Protein AF-A0A0D1JL36-F1 (afdb_monomer_lite)

Radius of gyration: 15.07 Å; chains: 1; bounding box: 44×37×33 Å

pLDDT: mean 93.98, std 7.3, range [47.62, 98.19]

Foldseek 3Di:
DDQVQWDWDDDPAWTWIWGKDFDADPVRHGPPDIDTDTPDTHRDPVVNLVVQLVVQLVPPPDPDPVSSVVSSVVSVVSSVVVVVVVVVVVD

Organism: Bacillus subtilis (NCBI:txid1423)

Secondary structure (DSSP, 8-state):
-EETTEEEEE-SS-EEEEEEEEEE-TTS-EEEEEEEEEEEEESSHHHHHHHHHHHHHHH----SHHHHHHHHHHHHHHHHHHHHHHHHHT-

Sequence (91 aa):
MHIGKYRITSDPMNVILSVSYEKQDKEGNPTGQIDYKPIGYFRDLEAACIRILNTEILTGHANTFEELKALIQQTKQMITAAIREASHASK

Structure (mmCIF, N/CA/C/O backbone):
data_AF-A0A0D1JL36-F1
#
_entry.id   AF-A0A0D1JL36-F1
#
loop_
_atom_site.group_PDB
_atom_site.id
_atom_site.type_symbol
_atom_site.label_atom_id
_atom_site.label_alt_id
_atom_site.label_comp_id
_atom_site.label_asym_id
_atom_site.label_entity_id
_atom_site.label_seq_id
_atom_site.pdbx_PDB_ins_code
_atom_site.Cartn_x
_atom_site.Cartn_y
_atom_site.Cartn_z
_atom_site.occupancy
_atom_site.B_iso_or_equiv
_atom_site.auth_seq_id
_atom_site.auth_comp_id
_atom_site.auth_asym_id
_atom_site.auth_atom_id
_atom_site.pdbx_PDB_model_num
ATOM 1 N N . MET A 1 1 ? 8.102 -5.524 -1.224 1.00 92.00 1 MET A N 1
ATOM 2 C CA . MET A 1 1 ? 8.073 -4.750 0.038 1.00 92.00 1 MET A CA 1
ATOM 3 C C . MET A 1 1 ? 6.632 -4.647 0.528 1.00 92.00 1 MET A C 1
ATOM 5 O O . MET A 1 1 ? 5.751 -4.485 -0.309 1.00 92.00 1 MET A O 1
ATOM 9 N N . HIS A 1 2 ? 6.382 -4.759 1.833 1.00 94.62 2 HIS A N 1
ATOM 10 C CA . HIS A 1 2 ? 5.045 -4.591 2.423 1.00 94.62 2 HIS A CA 1
ATOM 11 C C . HIS A 1 2 ? 4.998 -3.317 3.270 1.00 94.62 2 HIS A C 1
ATOM 13 O O . HIS A 1 2 ? 5.978 -2.993 3.931 1.00 94.62 2 HIS A O 1
ATOM 19 N N . ILE A 1 3 ? 3.877 -2.595 3.222 1.00 95.81 3 ILE A N 1
ATOM 20 C CA . ILE A 1 3 ? 3.620 -1.382 4.011 1.00 95.81 3 ILE A CA 1
ATOM 21 C C . ILE A 1 3 ? 2.173 -1.463 4.505 1.00 95.81 3 ILE A C 1
ATOM 23 O O . ILE A 1 3 ? 1.249 -1.118 3.772 1.00 95.81 3 ILE A O 1
ATOM 27 N N . GLY A 1 4 ? 1.948 -1.962 5.722 1.00 93.56 4 GLY A N 1
ATOM 28 C CA . GLY A 1 4 ? 0.593 -2.215 6.227 1.00 93.56 4 GLY A CA 1
ATOM 29 C C . GLY A 1 4 ? -0.212 -3.114 5.275 1.00 93.56 4 GLY A C 1
ATOM 30 O O . GLY A 1 4 ? 0.251 -4.184 4.886 1.00 93.56 4 GLY A O 1
ATOM 31 N N . LYS A 1 5 ? -1.394 -2.648 4.845 1.00 95.50 5 LYS A N 1
ATOM 32 C CA . LYS A 1 5 ? -2.255 -3.339 3.861 1.00 95.50 5 LYS A CA 1
ATOM 33 C C . LYS A 1 5 ? -1.729 -3.299 2.420 1.00 95.50 5 LYS A C 1
ATOM 35 O O . LYS A 1 5 ? -2.339 -3.875 1.522 1.00 95.50 5 LYS A O 1
ATOM 40 N N . TYR A 1 6 ? -0.632 -2.595 2.163 1.00 97.75 6 TYR A N 1
ATOM 41 C CA . TYR A 1 6 ? -0.090 -2.414 0.824 1.00 97.75 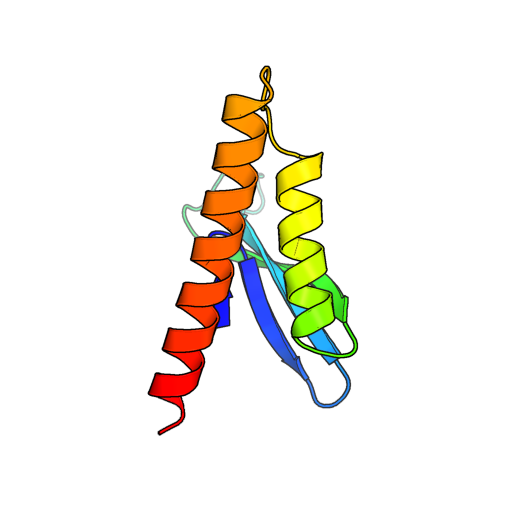6 TYR A CA 1
ATOM 42 C C . TYR A 1 6 ? 1.074 -3.360 0.543 1.00 97.75 6 TYR A C 1
ATOM 44 O O . TYR A 1 6 ? 1.903 -3.653 1.407 1.00 97.75 6 TYR A O 1
ATOM 52 N N . ARG A 1 7 ? 1.180 -3.778 -0.717 1.00 97.31 7 ARG A N 1
ATOM 53 C CA . ARG A 1 7 ? 2.322 -4.511 -1.257 1.00 97.31 7 ARG A CA 1
ATOM 54 C C . ARG A 1 7 ? 2.880 -3.752 -2.449 1.00 97.31 7 ARG A C 1
ATOM 56 O O . ARG A 1 7 ? 2.156 -3.460 -3.396 1.00 97.31 7 ARG A O 1
ATOM 63 N N . ILE A 1 8 ? 4.174 -3.460 -2.395 1.00 96.69 8 ILE A N 1
ATOM 64 C CA . ILE A 1 8 ? 4.932 -2.883 -3.501 1.00 96.69 8 ILE A CA 1
ATOM 65 C C . ILE A 1 8 ? 5.791 -3.975 -4.136 1.00 96.69 8 ILE A C 1
ATOM 67 O O . ILE A 1 8 ? 6.579 -4.651 -3.459 1.00 96.69 8 ILE A O 1
ATOM 71 N N . THR A 1 9 ? 5.627 -4.121 -5.444 1.00 96.19 9 THR A N 1
ATOM 72 C CA . THR A 1 9 ? 6.426 -4.972 -6.336 1.00 96.19 9 THR A CA 1
ATOM 73 C C . THR A 1 9 ? 6.899 -4.140 -7.525 1.00 96.19 9 THR A C 1
ATOM 75 O O . THR A 1 9 ? 6.486 -2.992 -7.665 1.00 96.19 9 THR A O 1
ATOM 78 N N . SER A 1 10 ? 7.759 -4.686 -8.374 1.00 94.00 10 SER A N 1
ATOM 79 C CA . SER A 1 10 ? 8.195 -4.016 -9.597 1.00 94.00 10 SER A CA 1
ATOM 80 C C . SER A 1 10 ? 8.282 -5.011 -10.743 1.00 94.00 10 SER A C 1
ATOM 82 O O . SER A 1 10 ? 8.664 -6.163 -10.536 1.00 94.00 10 SER A O 1
ATOM 84 N N . ASP A 1 11 ? 7.947 -4.546 -11.936 1.00 92.31 11 ASP A N 1
ATOM 85 C CA . ASP A 1 11 ? 8.279 -5.189 -13.203 1.00 92.31 11 ASP A CA 1
ATOM 86 C C . ASP A 1 11 ? 9.384 -4.361 -13.909 1.00 92.31 11 ASP A C 1
ATOM 88 O O . ASP A 1 11 ? 9.854 -3.371 -13.338 1.00 92.31 11 ASP A O 1
ATOM 92 N N . PRO A 1 12 ? 9.857 -4.741 -15.112 1.00 92.25 12 PRO A N 1
ATOM 93 C CA . PRO A 1 12 ? 10.897 -3.981 -15.812 1.00 92.25 12 PRO A CA 1
ATOM 94 C C . PRO A 1 12 ? 10.547 -2.517 -16.131 1.00 92.25 12 PRO A C 1
ATOM 96 O O . PRO A 1 12 ? 11.450 -1.731 -16.400 1.00 92.25 12 PRO A O 1
ATOM 99 N N . MET A 1 13 ? 9.264 -2.154 -16.137 1.00 89.69 13 MET A N 1
ATOM 100 C CA . MET A 1 13 ? 8.761 -0.851 -16.580 1.00 89.69 13 MET A CA 1
ATOM 101 C C . MET A 1 13 ? 8.162 -0.019 -15.438 1.00 89.69 13 MET A C 1
ATOM 103 O O . MET A 1 13 ? 8.151 1.206 -15.530 1.00 89.69 13 MET A O 1
ATOM 107 N N . ASN A 1 14 ? 7.643 -0.653 -14.381 1.00 95.44 14 ASN A N 1
ATOM 108 C CA . ASN A 1 14 ? 6.840 0.002 -13.353 1.00 95.44 14 ASN A CA 1
ATOM 109 C C . ASN A 1 14 ? 7.083 -0.548 -11.944 1.00 95.44 14 ASN A C 1
ATOM 111 O O . ASN A 1 14 ? 7.278 -1.742 -11.718 1.00 95.44 14 ASN A O 1
ATOM 115 N N . VAL A 1 15 ? 6.896 0.334 -10.966 1.00 97.25 15 VAL A N 1
ATOM 116 C CA . VAL A 1 15 ? 6.584 -0.010 -9.580 1.00 97.25 15 VAL A CA 1
ATOM 117 C C . VAL A 1 15 ? 5.075 -0.224 -9.453 1.00 97.25 15 VAL A C 1
ATOM 119 O O . VAL A 1 15 ? 4.278 0.674 -9.713 1.00 97.25 15 VAL A O 1
ATOM 122 N N . ILE A 1 16 ? 4.671 -1.414 -9.024 1.00 98.12 16 ILE A N 1
ATOM 123 C CA . ILE A 1 16 ? 3.273 -1.827 -8.886 1.00 98.12 16 ILE A CA 1
ATOM 124 C C . ILE A 1 16 ? 2.881 -1.762 -7.409 1.00 98.12 16 ILE A C 1
ATOM 126 O O . ILE A 1 16 ? 3.420 -2.504 -6.580 1.00 98.12 16 ILE A O 1
ATOM 130 N N . LEU A 1 17 ? 1.909 -0.905 -7.088 1.00 98.19 17 LEU A N 1
ATOM 131 C CA . LEU A 1 17 ? 1.284 -0.822 -5.769 1.00 98.19 17 LEU A CA 1
ATOM 132 C C . LEU A 1 17 ? 0.003 -1.654 -5.763 1.00 98.19 17 LEU A C 1
ATOM 134 O O . LEU A 1 17 ? -0.894 -1.431 -6.575 1.00 98.19 17 LEU A O 1
ATOM 138 N N . SER A 1 18 ? -0.106 -2.569 -4.810 1.00 98.19 18 SER A N 1
ATOM 139 C CA . SER A 1 18 ? -1.288 -3.402 -4.598 1.00 98.19 18 SER A CA 1
ATOM 140 C C . SER A 1 18 ? -1.825 -3.247 -3.180 1.00 98.19 18 SER A C 1
ATOM 142 O O . SER A 1 18 ? -1.061 -2.963 -2.259 1.00 98.19 18 SER A O 1
ATOM 144 N N . VAL A 1 19 ? -3.127 -3.462 -2.994 1.00 97.50 19 VAL A N 1
ATOM 145 C CA . VAL A 1 19 ? -3.781 -3.492 -1.675 1.00 97.50 19 VAL A CA 1
ATOM 146 C C . VAL A 1 19 ? -4.246 -4.907 -1.354 1.00 97.50 19 VAL A C 1
ATOM 148 O O . VAL A 1 19 ? -4.710 -5.622 -2.247 1.00 97.50 19 VAL A O 1
ATOM 151 N N . SER A 1 20 ? -4.112 -5.310 -0.094 1.00 96.62 20 SER A N 1
ATOM 152 C CA . SER A 1 20 ? -4.616 -6.588 0.389 1.00 96.62 20 SER A CA 1
ATOM 153 C C . SER A 1 20 ? -6.142 -6.615 0.369 1.00 96.62 20 SER A C 1
ATOM 155 O O . SER A 1 20 ? -6.792 -5.623 0.707 1.00 96.62 20 SER A O 1
ATOM 157 N N . TYR A 1 21 ? -6.709 -7.764 0.033 1.00 95.69 21 TYR A N 1
ATOM 158 C CA . TYR A 1 21 ? -8.130 -8.053 0.166 1.00 95.69 21 TYR A CA 1
ATOM 159 C C . TYR A 1 21 ? -8.320 -9.512 0.579 1.00 95.69 21 TYR A C 1
ATOM 161 O O . TYR A 1 21 ? -7.462 -10.357 0.320 1.00 95.69 21 TYR A O 1
ATOM 169 N N . GLU A 1 22 ? -9.442 -9.802 1.226 1.00 96.19 22 GLU A N 1
ATOM 170 C CA . GLU A 1 22 ? -9.833 -11.175 1.522 1.00 96.19 22 GLU A CA 1
ATOM 171 C C . GLU A 1 22 ? -10.492 -11.799 0.288 1.00 96.19 22 GLU A C 1
ATOM 173 O O . GLU A 1 22 ? -11.414 -11.221 -0.296 1.00 96.19 22 GLU A O 1
ATOM 178 N N . LYS A 1 23 ? -9.998 -12.967 -0.134 1.00 95.62 23 LYS A N 1
ATOM 179 C CA . LYS A 1 23 ? -10.587 -13.724 -1.237 1.00 95.62 23 LYS A CA 1
ATOM 180 C C . LYS A 1 23 ? -11.988 -14.173 -0.866 1.00 95.62 23 LYS A C 1
ATOM 182 O O . LYS A 1 23 ? -12.228 -14.634 0.251 1.00 95.62 23 LYS A O 1
ATOM 187 N N . GLN A 1 24 ? -12.860 -14.125 -1.859 1.00 95.94 24 GLN A N 1
ATOM 188 C CA . GLN A 1 24 ? -14.196 -14.685 -1.787 1.00 95.94 24 GLN A CA 1
ATOM 189 C C . GLN A 1 24 ? -14.254 -15.988 -2.586 1.00 95.94 24 GLN A C 1
ATOM 191 O O . GLN A 1 24 ? -13.563 -16.130 -3.601 1.00 95.94 24 GLN A O 1
ATOM 196 N N . ASP A 1 25 ? -15.047 -16.945 -2.113 1.00 94.38 25 ASP A N 1
ATOM 197 C CA . ASP A 1 25 ? -15.378 -18.140 -2.883 1.00 94.38 25 ASP A CA 1
ATOM 198 C C . ASP A 1 25 ? -16.349 -17.803 -4.035 1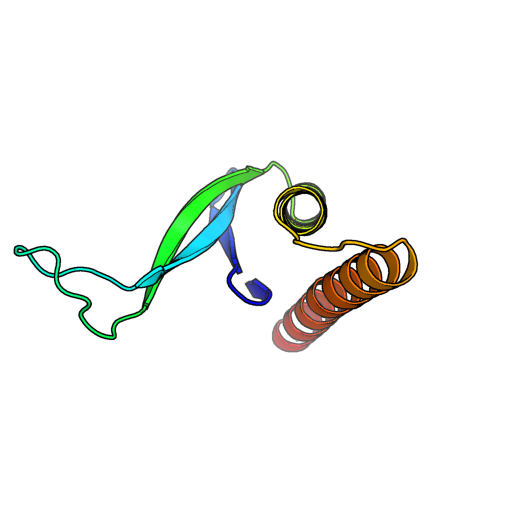.00 94.38 25 ASP A C 1
ATOM 200 O O . ASP A 1 25 ? -16.698 -16.646 -4.280 1.00 94.38 25 ASP A O 1
ATOM 204 N N . LYS A 1 26 ? -16.789 -18.826 -4.776 1.00 94.00 26 LYS A N 1
ATOM 205 C CA . LYS A 1 26 ? -17.721 -18.644 -5.903 1.00 94.00 26 LYS A CA 1
ATOM 206 C C . LYS A 1 26 ? -19.104 -18.136 -5.479 1.00 94.00 26 LYS A C 1
ATOM 208 O O . LYS A 1 26 ? -19.843 -17.655 -6.331 1.00 94.00 26 LYS A O 1
ATOM 213 N N . GLU A 1 27 ? -19.447 -18.265 -4.203 1.00 94.00 27 GLU A N 1
ATOM 214 C CA . GLU A 1 27 ? -20.720 -17.850 -3.612 1.00 94.00 27 GLU A CA 1
ATOM 215 C C . GLU A 1 27 ? -20.614 -16.465 -2.948 1.00 94.00 27 GLU A C 1
ATOM 217 O O . GLU A 1 27 ? -21.619 -15.904 -2.518 1.00 94.00 27 GLU A O 1
ATOM 222 N N . GLY A 1 28 ? -19.412 -15.877 -2.918 1.00 91.69 28 GLY A N 1
ATOM 223 C CA . GLY A 1 28 ? -19.145 -14.573 -2.318 1.00 91.69 28 GLY A CA 1
ATOM 224 C C . GLY A 1 28 ? -18.750 -14.631 -0.839 1.00 91.69 28 GLY A C 1
ATOM 225 O O . GLY A 1 28 ? -18.572 -13.573 -0.229 1.00 91.69 28 GLY A O 1
ATOM 226 N N . ASN A 1 29 ? -18.582 -15.821 -0.251 1.00 95.19 29 ASN A N 1
ATOM 227 C CA . ASN A 1 29 ? -18.222 -15.949 1.159 1.00 95.19 29 ASN A CA 1
ATOM 228 C C . ASN A 1 29 ? -16.723 -15.684 1.377 1.00 95.19 29 ASN A C 1
ATOM 230 O O . ASN A 1 29 ? -15.900 -16.124 0.566 1.00 95.19 29 ASN A O 1
ATOM 234 N N . PRO A 1 30 ? -16.339 -15.012 2.479 1.00 94.44 30 PRO A N 1
ATOM 235 C CA . PRO A 1 30 ? -14.940 -14.834 2.847 1.00 94.44 30 PRO A CA 1
ATOM 236 C C . PRO A 1 30 ? -14.240 -16.178 3.072 1.00 94.44 30 PRO A C 1
ATOM 238 O O . PRO A 1 30 ? -14.750 -17.056 3.766 1.00 94.44 30 PRO A O 1
ATOM 241 N N . THR A 1 31 ? -13.057 -16.339 2.486 1.00 95.31 31 THR A N 1
ATOM 242 C CA . THR A 1 31 ? -12.300 -17.604 2.540 1.00 95.31 31 THR A CA 1
ATOM 243 C C . THR A 1 31 ? -11.227 -17.633 3.631 1.00 95.31 31 THR A C 1
ATOM 245 O O . THR A 1 31 ? -10.553 -18.651 3.789 1.00 95.31 31 THR A O 1
ATOM 248 N N . GLY A 1 32 ? -10.986 -16.519 4.333 1.00 93.69 32 GLY A N 1
ATOM 249 C CA . GLY A 1 32 ? -9.845 -16.353 5.238 1.00 93.69 32 GLY A CA 1
ATOM 250 C C . GLY A 1 32 ? -8.488 -16.219 4.534 1.00 93.69 32 GLY A C 1
ATOM 251 O O . GLY A 1 32 ? -7.467 -16.044 5.199 1.00 93.69 32 GLY A O 1
ATOM 252 N N . GLN A 1 33 ? -8.435 -16.295 3.198 1.00 95.25 33 GLN A N 1
ATOM 253 C CA . GLN A 1 33 ? -7.198 -16.144 2.430 1.00 95.25 33 GLN A CA 1
ATOM 254 C C . GLN A 1 33 ? -7.016 -14.699 1.971 1.00 95.25 33 GLN A C 1
ATOM 256 O O . GLN A 1 33 ? -7.895 -14.125 1.332 1.00 95.25 33 GLN A O 1
ATOM 261 N N . ILE A 1 34 ? -5.840 -14.131 2.236 1.00 95.31 34 ILE A N 1
ATOM 262 C CA . ILE A 1 34 ? -5.477 -12.792 1.769 1.00 95.31 34 ILE A CA 1
ATOM 263 C C . ILE A 1 34 ? -4.784 -12.876 0.409 1.00 95.31 34 ILE A C 1
ATOM 265 O O . ILE A 1 34 ? -3.886 -13.692 0.202 1.00 95.31 34 ILE A O 1
ATOM 269 N N . ASP A 1 35 ? -5.174 -11.989 -0.501 1.00 95.81 35 ASP A N 1
ATOM 270 C CA . ASP A 1 35 ? -4.471 -11.736 -1.758 1.00 95.81 35 ASP A CA 1
ATOM 271 C C . ASP A 1 35 ? -4.287 -10.234 -1.976 1.00 95.81 35 ASP A C 1
ATOM 273 O O . ASP A 1 35 ? -4.743 -9.411 -1.183 1.00 95.81 35 ASP A O 1
ATOM 277 N N . TYR A 1 36 ? -3.610 -9.865 -3.057 1.00 96.81 36 TYR A N 1
ATOM 278 C CA . TYR A 1 36 ? -3.292 -8.488 -3.396 1.00 96.81 36 TYR A CA 1
ATOM 279 C C . TYR A 1 36 ? -3.803 -8.143 -4.786 1.00 96.81 36 TYR A C 1
ATOM 281 O O . TYR A 1 36 ? -3.543 -8.855 -5.754 1.00 96.81 36 TYR A O 1
ATOM 289 N N . LYS A 1 37 ? -4.509 -7.015 -4.893 1.00 96.38 37 LYS A N 1
ATOM 290 C CA . LYS A 1 37 ? -4.957 -6.472 -6.181 1.00 96.38 37 LYS A CA 1
ATOM 291 C C . LYS A 1 37 ? -4.212 -5.176 -6.508 1.00 96.38 37 LYS A C 1
ATOM 293 O O . LYS A 1 37 ? -4.115 -4.322 -5.618 1.00 96.38 37 LYS A O 1
ATOM 298 N N . PRO A 1 38 ? -3.703 -4.997 -7.742 1.00 97.06 38 PRO A N 1
ATOM 299 C CA . PRO A 1 38 ? -3.080 -3.747 -8.158 1.00 97.06 38 PRO A CA 1
ATOM 300 C C . PRO A 1 38 ? -4.046 -2.568 -8.034 1.00 97.06 38 PRO A C 1
ATOM 302 O O . PRO A 1 38 ? -5.212 -2.658 -8.413 1.00 97.06 38 PRO A O 1
ATOM 305 N N . ILE A 1 39 ? -3.547 -1.455 -7.504 1.00 96.25 39 ILE A N 1
ATOM 306 C CA . ILE A 1 39 ? -4.277 -0.184 -7.372 1.00 96.25 39 ILE A CA 1
ATOM 307 C C . ILE A 1 39 ? -3.538 0.989 -8.024 1.00 96.25 39 ILE A C 1
ATOM 309 O O . ILE A 1 39 ? -4.026 2.119 -7.999 1.00 96.25 39 ILE A O 1
ATOM 313 N N . GLY A 1 40 ? -2.358 0.743 -8.594 1.00 96.62 40 GLY A N 1
ATOM 314 C CA . GLY A 1 40 ? -1.630 1.731 -9.373 1.00 96.62 40 GLY A CA 1
ATOM 315 C C . GLY A 1 40 ? -0.273 1.233 -9.858 1.00 96.62 40 GLY A C 1
ATOM 316 O O . GLY A 1 40 ? 0.339 0.351 -9.253 1.00 96.62 40 GLY A O 1
ATOM 317 N N . TYR A 1 41 ? 0.180 1.854 -10.942 1.00 97.88 41 TYR A N 1
ATOM 318 C CA . TYR A 1 41 ? 1.474 1.639 -11.577 1.00 97.88 41 TYR A CA 1
ATOM 319 C C . TYR A 1 41 ? 2.216 2.972 -11.568 1.00 97.88 41 TYR A C 1
ATOM 321 O O . TYR A 1 41 ? 1.655 4.002 -11.944 1.00 97.88 41 TYR A O 1
ATOM 329 N N . PHE A 1 42 ? 3.450 2.961 -11.085 1.00 97.38 42 PHE A N 1
ATOM 330 C CA . PHE A 1 42 ? 4.229 4.156 -10.796 1.00 97.38 42 PHE A CA 1
ATOM 331 C C . PHE A 1 42 ? 5.607 4.048 -11.430 1.00 97.38 42 PHE A C 1
ATOM 333 O O . PHE A 1 42 ? 6.174 2.965 -11.538 1.00 97.38 42 PHE A O 1
ATOM 340 N N . ARG A 1 43 ? 6.165 5.197 -11.809 1.00 95.31 43 ARG A N 1
ATOM 341 C CA . ARG A 1 43 ? 7.511 5.284 -12.386 1.00 95.31 43 ARG A CA 1
ATOM 342 C C . ARG A 1 43 ? 8.619 4.874 -11.406 1.00 95.31 43 ARG A C 1
ATOM 344 O O . ARG A 1 43 ? 9.662 4.403 -11.834 1.00 95.31 43 ARG A O 1
ATOM 351 N N . ASP A 1 44 ? 8.406 5.083 -10.108 1.00 95.25 44 ASP A N 1
ATOM 352 C CA . ASP A 1 44 ? 9.392 4.853 -9.055 1.00 95.25 44 ASP A CA 1
ATOM 353 C C . ASP A 1 44 ? 8.722 4.614 -7.690 1.00 95.25 44 ASP A C 1
ATOM 355 O O . ASP A 1 44 ? 7.501 4.730 -7.518 1.00 95.25 44 ASP A O 1
ATOM 359 N N . LEU A 1 45 ? 9.546 4.222 -6.713 1.00 94.19 45 LEU A N 1
ATOM 360 C CA . LEU A 1 45 ? 9.112 3.931 -5.347 1.00 94.19 45 LEU A CA 1
ATOM 361 C C . LEU A 1 45 ? 8.605 5.181 -4.616 1.00 94.19 45 LEU A C 1
ATOM 363 O O . LEU A 1 45 ? 7.701 5.062 -3.788 1.00 94.19 45 LEU A O 1
ATOM 367 N N . GLU A 1 46 ? 9.150 6.363 -4.916 1.00 95.62 46 GLU A N 1
ATOM 368 C CA . GLU A 1 46 ? 8.746 7.621 -4.280 1.00 95.62 46 GLU A CA 1
ATOM 369 C C . GLU A 1 46 ? 7.294 7.954 -4.621 1.00 95.62 46 GLU A C 1
ATOM 371 O O . GLU A 1 46 ? 6.478 8.171 -3.720 1.00 95.62 46 GLU A O 1
ATOM 376 N N . ALA A 1 47 ? 6.936 7.888 -5.906 1.00 97.06 47 ALA A N 1
ATOM 377 C CA . ALA A 1 47 ? 5.572 8.105 -6.372 1.00 97.06 47 ALA A CA 1
ATOM 378 C C . ALA A 1 47 ? 4.583 7.102 -5.749 1.0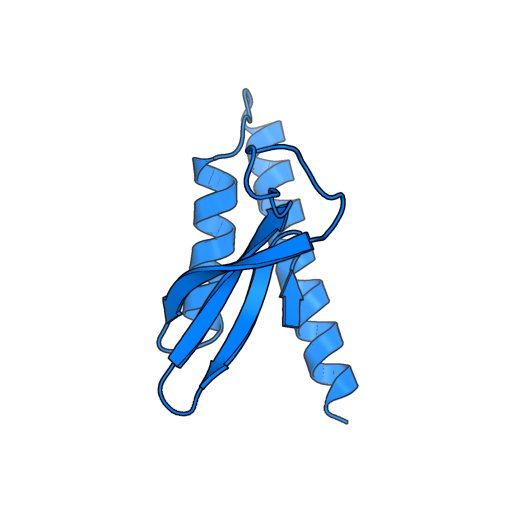0 97.06 47 ALA A C 1
ATOM 380 O O . ALA A 1 47 ? 3.488 7.491 -5.327 1.00 97.06 47 ALA A O 1
ATOM 381 N N . ALA A 1 48 ? 4.975 5.831 -5.612 1.00 97.31 48 ALA A N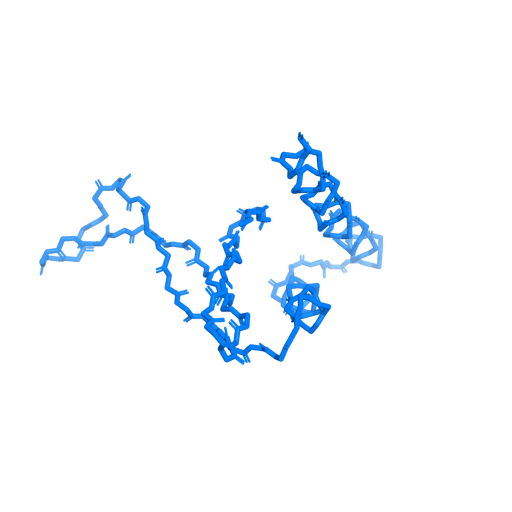 1
ATOM 382 C CA . ALA A 1 48 ? 4.151 4.819 -4.948 1.00 97.31 48 ALA A CA 1
ATOM 383 C C . ALA A 1 48 ? 3.956 5.109 -3.443 1.00 97.31 48 ALA A C 1
ATOM 385 O O . ALA A 1 48 ? 2.845 4.974 -2.923 1.00 97.31 48 ALA A O 1
ATOM 386 N N . CYS A 1 49 ? 4.999 5.560 -2.737 1.00 97.31 49 CYS A N 1
ATOM 387 C CA . CYS A 1 49 ? 4.910 5.925 -1.317 1.00 97.31 49 CYS A CA 1
ATOM 388 C C . CYS A 1 49 ? 4.051 7.179 -1.092 1.00 97.31 49 CYS A C 1
ATOM 390 O O . CYS A 1 49 ? 3.248 7.218 -0.156 1.00 97.31 49 CYS A O 1
ATOM 392 N N . ILE A 1 50 ? 4.163 8.179 -1.973 1.00 97.19 50 ILE A N 1
ATOM 393 C CA . ILE A 1 50 ? 3.304 9.373 -1.957 1.00 97.19 50 ILE A CA 1
ATOM 394 C C . ILE A 1 50 ? 1.839 8.972 -2.158 1.00 97.19 50 ILE A C 1
ATOM 396 O O . ILE A 1 50 ? 0.961 9.476 -1.453 1.00 97.19 50 ILE A O 1
ATOM 400 N N . ARG A 1 51 ? 1.557 8.022 -3.065 1.00 97.38 51 ARG A N 1
ATOM 401 C CA . ARG A 1 51 ? 0.195 7.502 -3.248 1.00 97.38 51 ARG A CA 1
ATOM 402 C C . ARG A 1 51 ? -0.357 6.878 -1.969 1.00 97.38 51 ARG A C 1
ATOM 404 O O . ARG A 1 51 ? -1.519 7.140 -1.657 1.00 97.38 51 ARG A O 1
ATOM 411 N N . ILE A 1 52 ? 0.435 6.083 -1.246 1.00 97.56 52 ILE A N 1
ATOM 412 C CA . ILE A 1 52 ? 0.016 5.489 0.035 1.00 97.56 52 ILE A CA 1
ATOM 413 C C . ILE A 1 52 ? -0.348 6.591 1.032 1.00 97.56 52 ILE A C 1
ATOM 415 O O . ILE A 1 52 ? -1.463 6.585 1.550 1.00 97.56 52 ILE A O 1
ATOM 419 N N . LEU A 1 53 ? 0.545 7.565 1.244 1.00 97.50 53 LEU A N 1
ATOM 420 C CA . LEU A 1 53 ? 0.312 8.657 2.193 1.00 97.50 53 LEU A CA 1
ATOM 421 C C . LEU A 1 53 ? -0.971 9.432 1.870 1.00 97.50 53 LEU A C 1
ATOM 423 O O . LEU A 1 53 ? -1.814 9.621 2.743 1.00 97.50 53 LEU A O 1
ATOM 427 N N . ASN A 1 54 ? -1.144 9.828 0.609 1.00 96.56 54 ASN A N 1
ATOM 428 C CA . ASN A 1 54 ? -2.333 10.561 0.177 1.00 96.56 54 ASN A CA 1
ATOM 429 C C . ASN A 1 54 ? -3.608 9.724 0.315 1.00 96.56 54 ASN A C 1
ATOM 431 O O . ASN A 1 54 ? -4.652 10.262 0.668 1.00 96.56 54 ASN A O 1
ATOM 435 N N . THR A 1 55 ? -3.538 8.418 0.043 1.00 95.75 55 THR A N 1
ATOM 436 C CA . THR A 1 55 ? -4.699 7.530 0.178 1.00 95.75 55 THR A CA 1
ATOM 437 C C . THR A 1 55 ? -5.124 7.428 1.636 1.00 95.75 55 THR A C 1
ATOM 439 O O . THR A 1 55 ? -6.291 7.663 1.920 1.00 95.75 55 THR A O 1
ATOM 442 N N . GLU A 1 56 ? -4.195 7.170 2.560 1.00 96.00 56 GLU A N 1
ATOM 443 C CA . GLU A 1 56 ? -4.519 7.096 3.990 1.00 96.00 56 GLU A CA 1
ATOM 444 C C . GLU A 1 56 ? -5.090 8.419 4.518 1.00 96.00 56 GLU A C 1
ATOM 446 O O . GLU A 1 56 ? -6.066 8.390 5.257 1.00 96.00 56 GLU A O 1
ATOM 451 N N . ILE A 1 57 ? -4.568 9.574 4.082 1.00 95.25 57 ILE A N 1
ATOM 452 C CA . ILE A 1 57 ? -5.128 10.891 4.439 1.00 95.25 57 ILE A CA 1
ATOM 453 C C . ILE A 1 57 ? -6.564 11.054 3.919 1.00 95.25 57 ILE A C 1
ATOM 455 O O . ILE A 1 57 ? -7.430 11.504 4.662 1.00 95.25 57 ILE A O 1
ATOM 459 N N . LEU A 1 58 ? -6.824 10.706 2.653 1.00 93.00 58 LEU A N 1
ATOM 460 C CA . LEU A 1 58 ? -8.132 10.908 2.014 1.00 93.00 58 LEU A CA 1
ATOM 461 C C . LEU A 1 58 ? -9.201 9.919 2.486 1.00 93.00 58 LEU A C 1
ATOM 463 O O . LEU A 1 58 ? -10.381 10.257 2.486 1.00 93.00 58 LEU A O 1
ATOM 467 N N . THR A 1 59 ? -8.809 8.693 2.837 1.00 93.00 59 THR A N 1
ATOM 468 C CA . THR A 1 59 ? -9.738 7.653 3.307 1.00 93.00 59 THR A CA 1
ATOM 469 C C . THR A 1 59 ? -9.787 7.538 4.827 1.00 93.00 59 THR A C 1
ATOM 471 O O . THR A 1 59 ? -10.573 6.755 5.351 1.00 93.00 59 THR A O 1
ATOM 474 N N . GLY A 1 60 ? -8.922 8.263 5.535 1.00 89.88 60 GLY A N 1
ATOM 475 C CA . GLY A 1 60 ? -8.895 8.292 6.989 1.00 89.88 60 GLY A CA 1
ATOM 476 C C . GLY A 1 60 ? -10.130 8.979 7.567 1.00 89.88 60 GLY A C 1
ATOM 477 O O . GLY A 1 60 ? -10.689 9.898 6.976 1.00 89.88 60 GLY A O 1
ATOM 478 N N . HIS A 1 61 ? -10.538 8.550 8.758 1.00 91.12 61 HIS A N 1
ATOM 479 C CA . HIS A 1 61 ? -11.696 9.091 9.478 1.00 91.12 61 HIS A CA 1
ATOM 480 C C . HIS A 1 61 ? -11.271 9.978 10.658 1.00 91.12 61 HIS A C 1
ATOM 482 O O . HIS A 1 61 ? -11.786 9.833 11.763 1.00 91.12 61 HIS A O 1
ATOM 488 N N . ALA A 1 62 ? -10.293 10.860 10.440 1.00 94.00 62 ALA A N 1
ATOM 489 C CA . ALA A 1 62 ? -9.868 11.823 11.452 1.00 94.00 62 ALA A CA 1
ATOM 490 C C . ALA A 1 62 ? -10.903 12.954 11.578 1.00 94.00 62 ALA A C 1
ATOM 492 O O . ALA A 1 62 ? -11.222 13.618 10.592 1.00 94.00 62 ALA A O 1
ATOM 493 N N . ASN A 1 63 ? -11.397 13.190 12.792 1.00 94.31 63 ASN A N 1
ATOM 494 C CA . ASN A 1 63 ? -12.389 14.225 13.105 1.00 94.31 63 ASN A CA 1
ATOM 495 C C . ASN A 1 63 ? -11.745 15.499 13.674 1.00 94.31 63 ASN A C 1
ATOM 497 O O . ASN A 1 63 ? -12.395 16.539 13.758 1.00 94.31 63 ASN A O 1
ATOM 501 N N . THR A 1 64 ? -10.470 15.424 14.069 1.00 97.06 64 THR A N 1
ATOM 502 C CA . THR A 1 64 ? -9.697 16.536 14.641 1.00 97.06 64 THR A CA 1
ATOM 503 C C . THR A 1 64 ? -8.351 16.709 13.935 1.00 97.06 64 THR A C 1
ATOM 505 O O . THR A 1 64 ? -7.846 15.797 13.270 1.00 97.06 64 THR A O 1
ATOM 508 N N . PHE A 1 65 ? -7.735 17.886 14.084 1.00 96.06 65 PHE A N 1
ATOM 509 C CA . PHE A 1 65 ? -6.393 18.134 13.547 1.00 96.06 65 PHE A CA 1
ATOM 510 C C . PHE A 1 65 ? -5.337 17.248 14.215 1.00 96.06 65 PHE A C 1
ATOM 512 O O . PHE A 1 65 ? -4.391 16.815 13.556 1.00 96.06 65 PHE A O 1
ATOM 519 N N . GLU A 1 66 ? -5.502 16.952 15.501 1.00 97.69 66 GLU A N 1
ATOM 520 C CA . GLU A 1 66 ? -4.646 16.057 16.273 1.00 97.69 66 GLU A CA 1
ATOM 521 C C . GLU A 1 66 ? -4.708 14.625 15.730 1.00 97.69 66 GLU A C 1
ATOM 523 O O . GLU A 1 66 ? -3.661 14.013 15.512 1.00 97.69 66 GLU A O 1
ATOM 528 N N . GLU A 1 67 ? -5.910 14.119 15.436 1.00 97.06 67 GLU A N 1
ATOM 529 C CA . GLU A 1 67 ? -6.104 12.806 14.808 1.00 97.06 67 GLU A CA 1
ATOM 530 C C . GLU A 1 67 ? -5.496 12.756 13.404 1.00 97.06 67 GLU A C 1
ATOM 532 O O . GLU A 1 67 ? -4.786 11.805 13.070 1.00 97.06 67 GLU A O 1
ATOM 537 N N . LEU A 1 68 ? -5.695 13.802 12.593 1.00 96.94 68 LEU A N 1
ATOM 538 C CA . LEU A 1 68 ? -5.106 13.878 11.255 1.00 96.94 68 LEU A CA 1
ATOM 539 C C . LEU A 1 68 ? -3.573 13.913 11.323 1.00 96.94 68 LEU A C 1
ATOM 541 O O . LEU A 1 68 ? -2.887 13.218 10.569 1.00 96.94 68 LEU A O 1
ATOM 545 N N . LYS A 1 69 ? -3.015 14.692 12.255 1.00 97.50 69 LYS A N 1
ATOM 546 C CA . LYS A 1 69 ? -1.570 14.753 12.499 1.00 97.50 69 LYS A CA 1
ATOM 547 C C . LYS A 1 69 ? -1.026 13.385 12.910 1.00 97.50 69 LYS A C 1
ATOM 549 O O . LYS A 1 69 ? 0.006 12.974 12.376 1.00 97.50 69 LYS A O 1
ATOM 554 N N . ALA A 1 70 ? -1.709 12.684 13.815 1.00 97.06 70 ALA A N 1
ATOM 555 C CA . ALA A 1 70 ? -1.323 11.344 14.249 1.00 97.06 70 ALA A CA 1
ATOM 556 C C . ALA A 1 70 ? -1.353 10.342 13.083 1.00 97.06 70 ALA A C 1
ATOM 558 O O . ALA A 1 70 ? -0.373 9.626 12.874 1.00 97.06 70 ALA A O 1
ATOM 559 N N . LEU A 1 71 ? -2.407 10.365 12.260 1.00 96.81 71 LEU A N 1
ATOM 560 C CA . LEU A 1 71 ? -2.539 9.528 11.063 1.00 96.81 71 LEU A CA 1
ATOM 561 C C . LEU A 1 71 ? -1.389 9.753 10.070 1.00 96.81 71 LEU A C 1
ATOM 563 O O . LEU A 1 71 ? -0.769 8.797 9.594 1.00 96.81 71 LEU A O 1
ATOM 567 N N . ILE A 1 72 ? -1.064 11.017 9.779 1.0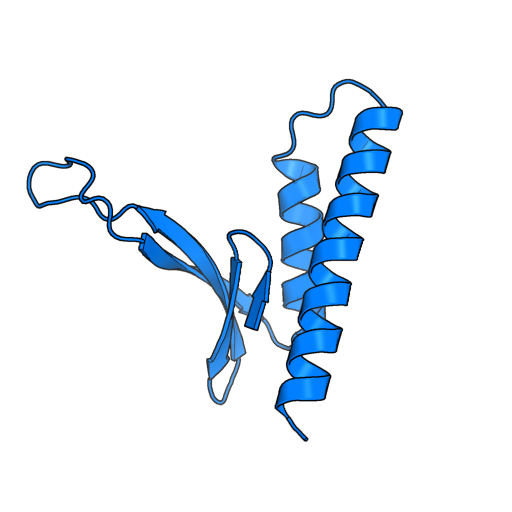0 97.31 72 ILE A N 1
ATOM 568 C CA . ILE A 1 72 ? 0.050 11.375 8.889 1.00 97.31 72 ILE A CA 1
ATOM 569 C C . ILE A 1 72 ? 1.375 10.861 9.460 1.00 97.31 72 ILE A C 1
ATOM 571 O O . ILE A 1 72 ? 2.180 10.274 8.732 1.00 97.31 72 ILE A O 1
ATOM 575 N N . GLN A 1 73 ? 1.618 11.068 10.757 1.00 97.56 73 GLN A N 1
ATOM 576 C CA . GLN A 1 73 ? 2.847 10.622 11.415 1.00 97.56 73 GLN A CA 1
ATOM 577 C C . GLN A 1 73 ? 2.984 9.098 11.390 1.00 97.56 73 GLN A C 1
ATOM 579 O O . GLN A 1 73 ? 4.035 8.598 10.984 1.00 97.56 73 GLN A O 1
ATOM 584 N N . GLN A 1 74 ? 1.924 8.371 11.742 1.00 96.62 74 GLN A N 1
ATOM 585 C CA . GLN A 1 74 ? 1.896 6.911 11.715 1.00 96.62 74 GLN A CA 1
ATOM 586 C C . GLN A 1 74 ? 2.137 6.378 10.298 1.00 96.62 74 GLN A C 1
ATOM 588 O O . GLN A 1 74 ? 2.964 5.490 10.098 1.00 96.62 74 GLN A O 1
ATOM 593 N N . THR A 1 75 ? 1.486 6.964 9.291 1.00 97.00 75 THR A N 1
ATOM 594 C CA . THR A 1 75 ? 1.660 6.550 7.891 1.00 97.00 75 THR A CA 1
ATOM 595 C C . THR A 1 75 ? 3.097 6.762 7.416 1.00 97.00 75 THR A C 1
ATOM 597 O O . THR A 1 75 ? 3.697 5.866 6.818 1.00 97.00 75 THR A O 1
ATOM 600 N N . LYS A 1 76 ? 3.706 7.910 7.745 1.00 97.25 76 LYS A N 1
ATOM 601 C CA . LYS A 1 76 ? 5.125 8.172 7.445 1.00 97.25 76 LYS A CA 1
ATOM 602 C C . LYS A 1 76 ? 6.058 7.190 8.159 1.00 97.25 76 LYS A C 1
ATOM 604 O O . LYS A 1 76 ? 7.041 6.745 7.564 1.00 97.25 76 LYS A O 1
ATOM 609 N N . GLN A 1 77 ? 5.770 6.839 9.411 1.00 97.12 77 GLN A N 1
ATOM 610 C CA . GLN A 1 77 ? 6.547 5.846 10.159 1.00 97.12 77 GLN A CA 1
ATOM 611 C C . GLN A 1 77 ? 6.470 4.462 9.504 1.00 97.12 77 GLN A C 1
ATOM 613 O O . GLN A 1 77 ? 7.512 3.847 9.294 1.00 97.12 77 GLN A O 1
ATOM 618 N N . MET A 1 78 ? 5.280 4.010 9.092 1.00 96.50 78 MET A N 1
ATOM 619 C CA . MET A 1 78 ? 5.119 2.731 8.385 1.00 96.50 78 MET A CA 1
ATOM 620 C C . MET A 1 78 ? 5.925 2.685 7.081 1.00 96.50 78 MET A C 1
ATOM 622 O O . MET A 1 78 ? 6.639 1.716 6.831 1.00 96.50 78 MET A O 1
ATOM 626 N N . ILE A 1 79 ? 5.854 3.746 6.269 1.00 96.94 79 ILE A N 1
ATOM 627 C CA . ILE A 1 79 ? 6.609 3.839 5.008 1.00 96.94 79 ILE A CA 1
ATOM 628 C C . ILE A 1 79 ? 8.119 3.788 5.277 1.00 96.94 79 ILE A C 1
ATOM 630 O O . ILE A 1 79 ? 8.843 3.012 4.656 1.00 96.94 79 ILE A O 1
ATOM 634 N N . THR A 1 80 ? 8.608 4.602 6.214 1.00 95.94 80 THR A N 1
ATOM 635 C CA . THR A 1 80 ? 10.049 4.684 6.503 1.00 95.94 80 THR A CA 1
ATOM 636 C C . THR A 1 80 ? 10.605 3.408 7.133 1.00 95.94 80 THR A C 1
ATOM 638 O O . THR A 1 80 ? 11.736 3.035 6.819 1.00 95.94 80 THR A O 1
ATOM 641 N N . ALA A 1 81 ? 9.830 2.712 7.970 1.00 95.44 81 ALA A N 1
ATOM 642 C CA . ALA A 1 81 ? 10.202 1.409 8.517 1.00 95.44 81 ALA A CA 1
ATOM 643 C C . ALA A 1 81 ? 10.379 0.367 7.403 1.00 95.44 81 ALA A C 1
ATOM 645 O O . ALA A 1 81 ? 11.443 -0.242 7.301 1.00 95.44 81 ALA A O 1
ATOM 646 N N . ALA A 1 82 ? 9.406 0.258 6.495 1.00 94.94 82 ALA A N 1
ATOM 647 C CA . ALA A 1 82 ? 9.475 -0.682 5.380 1.00 94.94 82 ALA A CA 1
ATOM 648 C C . ALA A 1 82 ? 10.662 -0.415 4.436 1.00 94.94 82 ALA A C 1
ATOM 650 O O . ALA A 1 82 ? 11.319 -1.353 3.983 1.00 94.94 82 ALA A O 1
ATOM 651 N N . ILE A 1 83 ? 10.981 0.859 4.168 1.00 92.88 83 ILE A N 1
ATOM 652 C CA . ILE A 1 83 ? 12.157 1.238 3.364 1.00 92.88 83 ILE A CA 1
ATOM 653 C C . ILE A 1 83 ? 13.454 0.786 4.048 1.00 92.88 83 ILE A C 1
ATOM 655 O O . ILE A 1 83 ? 14.349 0.251 3.387 1.00 92.88 83 ILE A O 1
ATOM 659 N N . ARG A 1 84 ? 13.568 0.976 5.370 1.00 92.81 84 ARG A N 1
ATOM 660 C CA . ARG A 1 84 ? 14.737 0.514 6.135 1.00 92.81 84 ARG A CA 1
ATOM 661 C C . ARG A 1 84 ? 14.869 -1.003 6.066 1.00 92.81 84 ARG A C 1
ATOM 663 O O . ARG A 1 84 ? 15.941 -1.491 5.724 1.00 92.81 84 ARG A O 1
ATOM 670 N N . GLU A 1 85 ? 13.790 -1.735 6.324 1.00 91.38 85 GLU A N 1
ATOM 671 C CA . GLU A 1 85 ? 13.772 -3.202 6.266 1.00 91.38 85 GLU A CA 1
ATOM 672 C C . GLU A 1 85 ? 14.202 -3.727 4.890 1.00 91.38 85 GLU A C 1
ATOM 674 O O . GLU A 1 85 ? 15.075 -4.590 4.801 1.00 91.38 85 GLU A O 1
ATOM 679 N N . ALA A 1 86 ? 13.673 -3.146 3.808 1.00 87.38 86 ALA A N 1
ATOM 680 C CA . ALA A 1 86 ? 14.056 -3.508 2.443 1.00 87.38 86 ALA A CA 1
ATOM 681 C C . ALA A 1 86 ? 15.540 -3.218 2.141 1.00 87.38 86 ALA A C 1
ATOM 683 O O . ALA A 1 86 ? 16.200 -3.997 1.448 1.00 87.38 86 ALA A O 1
ATOM 684 N N . SER A 1 87 ? 16.080 -2.126 2.690 1.00 83.19 87 SER A N 1
ATOM 685 C CA . SER A 1 87 ? 17.492 -1.750 2.527 1.00 83.19 87 SER A CA 1
ATOM 686 C C . SER A 1 87 ? 18.441 -2.693 3.274 1.00 83.19 87 SER A C 1
ATOM 688 O O . SER A 1 87 ? 19.568 -2.909 2.831 1.00 83.19 87 SER A O 1
ATOM 690 N N . HIS A 1 88 ? 18.000 -3.264 4.399 1.00 76.88 88 HIS A N 1
ATOM 691 C CA . HIS A 1 88 ? 18.776 -4.237 5.172 1.00 76.88 88 HIS A CA 1
ATOM 692 C C . HIS A 1 88 ? 18.696 -5.656 4.602 1.00 76.88 88 HIS A C 1
ATOM 694 O O . HIS A 1 88 ? 19.689 -6.367 4.662 1.00 76.88 88 HIS A O 1
ATOM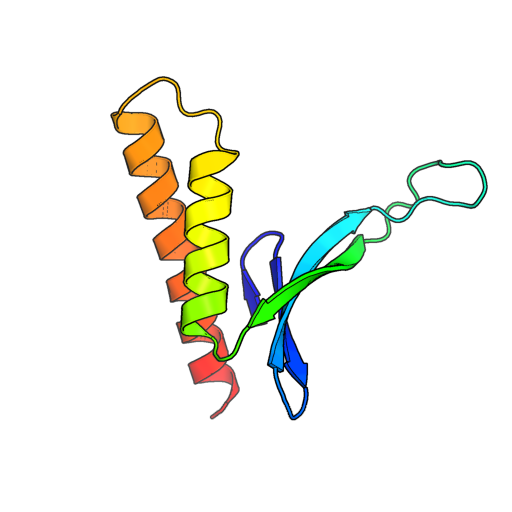 700 N N . ALA A 1 89 ? 17.562 -6.048 4.016 1.00 71.81 89 ALA A N 1
ATOM 701 C CA . ALA A 1 89 ? 17.395 -7.355 3.373 1.00 71.81 89 ALA A CA 1
ATOM 702 C C . ALA A 1 89 ? 18.152 -7.496 2.036 1.00 71.81 89 ALA A C 1
ATOM 704 O O . ALA A 1 89 ? 18.259 -8.597 1.507 1.00 71.81 89 ALA A O 1
ATOM 705 N N . SER A 1 90 ? 18.645 -6.385 1.477 1.00 59.19 90 SER A N 1
ATOM 706 C CA . SER A 1 90 ? 19.398 -6.349 0.213 1.00 59.19 90 SER A CA 1
ATOM 707 C C . SER A 1 90 ? 20.926 -6.373 0.410 1.00 59.19 90 SER A C 1
ATOM 709 O O . SER A 1 90 ? 21.659 -6.158 -0.555 1.00 59.19 90 SER A O 1
ATOM 711 N N . LYS A 1 91 ? 21.402 -6.581 1.646 1.00 47.62 91 LYS A N 1
ATOM 712 C CA . LYS A 1 91 ? 22.815 -6.779 2.012 1.00 47.62 91 LYS A CA 1
ATOM 713 C C . LYS A 1 91 ? 23.057 -8.229 2.399 1.00 47.62 91 LYS A C 1
ATOM 715 O O . LYS A 1 91 ? 24.157 -8.718 2.072 1.00 47.62 91 LYS A O 1
#